Protein AF-A0A7C2V7K3-F1 (afdb_monomer_lite)

Structure (mmCIF, N/CA/C/O backbone):
data_AF-A0A7C2V7K3-F1
#
_entry.id   AF-A0A7C2V7K3-F1
#
loop_
_atom_site.group_PDB
_atom_site.id
_atom_site.type_symbol
_atom_site.label_atom_id
_atom_site.label_alt_id
_atom_site.label_comp_id
_atom_site.label_asym_id
_atom_site.label_entity_id
_atom_site.label_seq_id
_atom_site.pdbx_PDB_ins_code
_atom_site.Cartn_x
_atom_site.Cartn_y
_atom_site.Cartn_z
_atom_site.occupancy
_atom_site.B_iso_or_equiv
_atom_site.auth_seq_id
_atom_site.auth_comp_id
_atom_site.auth_asym_id
_atom_site.auth_atom_id
_atom_site.pdbx_PDB_model_num
ATOM 1 N N . MET A 1 1 ? -40.859 -13.091 49.210 1.00 45.28 1 MET A N 1
ATOM 2 C CA . MET A 1 1 ? -40.242 -12.679 47.935 1.00 45.28 1 MET A CA 1
ATOM 3 C C . MET A 1 1 ? -39.398 -11.463 48.254 1.00 45.28 1 MET A C 1
ATOM 5 O O . MET A 1 1 ? -39.959 -10.401 48.460 1.00 45.28 1 MET A O 1
ATOM 9 N N . THR A 1 2 ? -38.098 -11.638 48.481 1.00 55.91 2 THR A N 1
ATOM 10 C CA . THR A 1 2 ? -37.204 -10.505 48.750 1.00 55.91 2 THR A CA 1
ATOM 11 C C . THR A 1 2 ? -36.877 -9.868 47.412 1.00 55.91 2 THR A C 1
ATOM 13 O O . THR A 1 2 ? -36.146 -10.454 46.613 1.00 55.91 2 THR A O 1
ATOM 16 N N . GLU A 1 3 ? -37.485 -8.720 47.139 1.00 59.28 3 GLU A N 1
ATOM 17 C CA . GLU A 1 3 ? -37.062 -7.852 46.048 1.00 59.28 3 GLU A CA 1
ATOM 18 C C . GLU A 1 3 ? -35.609 -7.464 46.337 1.00 59.28 3 GLU A C 1
ATOM 20 O O . GLU A 1 3 ? -35.321 -6.794 47.325 1.00 59.28 3 GLU A O 1
ATOM 25 N N . GLY A 1 4 ? -34.677 -8.023 45.565 1.00 71.38 4 GLY A N 1
ATOM 26 C CA . GLY A 1 4 ? -33.259 -7.732 45.727 1.00 71.38 4 GLY A CA 1
ATOM 27 C C . GLY A 1 4 ? -33.016 -6.256 45.449 1.00 71.38 4 GLY A C 1
ATOM 28 O O . GLY A 1 4 ? -33.511 -5.738 44.445 1.00 71.38 4 GLY A O 1
ATOM 29 N N . GLU A 1 5 ? -32.272 -5.587 46.332 1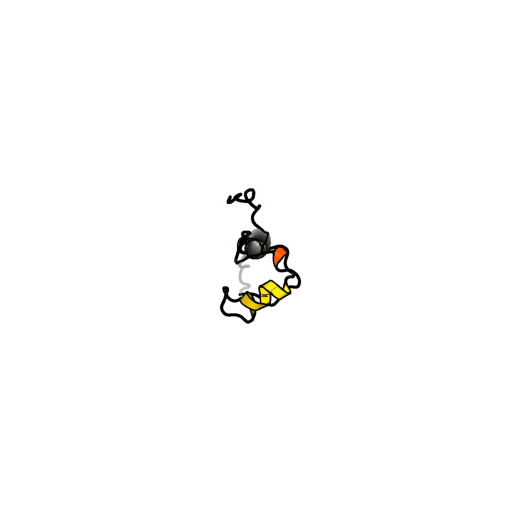.00 76.56 5 GLU A N 1
ATOM 30 C CA . GLU A 1 5 ? -31.838 -4.213 46.088 1.00 76.56 5 GLU A CA 1
ATOM 31 C C . GLU A 1 5 ? -31.184 -4.101 44.701 1.00 76.56 5 GLU A C 1
ATOM 33 O O . GLU A 1 5 ? -30.458 -5.011 44.276 1.00 76.56 5 GLU A O 1
ATOM 38 N N . PRO A 1 6 ? -31.452 -3.011 43.962 1.00 76.44 6 PRO A N 1
ATOM 39 C CA . PRO A 1 6 ? -30.883 -2.830 42.640 1.00 76.44 6 PRO A CA 1
ATOM 40 C C . PRO A 1 6 ? -29.356 -2.803 42.735 1.00 76.44 6 PRO A C 1
ATOM 42 O O . PRO A 1 6 ? -28.780 -2.021 43.483 1.00 76.44 6 PRO A O 1
ATOM 45 N N . LEU A 1 7 ? -28.705 -3.641 41.923 1.00 80.25 7 LEU A N 1
ATOM 46 C CA . LEU A 1 7 ? -27.247 -3.826 41.904 1.00 80.25 7 LEU A CA 1
ATOM 47 C C . LEU A 1 7 ? -26.455 -2.530 41.612 1.00 80.25 7 LEU A C 1
ATOM 49 O O . LEU A 1 7 ? -25.250 -2.500 41.835 1.00 80.25 7 LEU A O 1
ATOM 53 N N . PHE A 1 8 ? -27.110 -1.491 41.077 1.00 82.50 8 PHE A N 1
ATOM 54 C CA . PHE A 1 8 ? -26.513 -0.195 40.749 1.00 82.50 8 PHE A CA 1
ATOM 55 C C . PHE A 1 8 ? -27.486 0.953 41.006 1.00 82.50 8 PHE A C 1
ATOM 57 O O . PHE A 1 8 ? -28.681 0.847 40.701 1.00 82.50 8 PHE A O 1
ATOM 64 N N . THR A 1 9 ? -26.965 2.094 41.451 1.00 90.12 9 THR A N 1
ATOM 65 C CA . THR A 1 9 ? -27.744 3.331 41.547 1.00 90.12 9 THR A CA 1
ATOM 66 C C . THR A 1 9 ? -27.963 3.959 40.156 1.00 90.12 9 THR A C 1
ATOM 68 O O . THR A 1 9 ? -27.215 3.700 39.200 1.00 90.12 9 THR A O 1
ATOM 71 N N . PRO A 1 10 ? -28.974 4.834 39.984 1.00 90.19 10 PRO A N 1
ATOM 72 C CA . PRO A 1 10 ? -29.194 5.536 38.720 1.00 90.19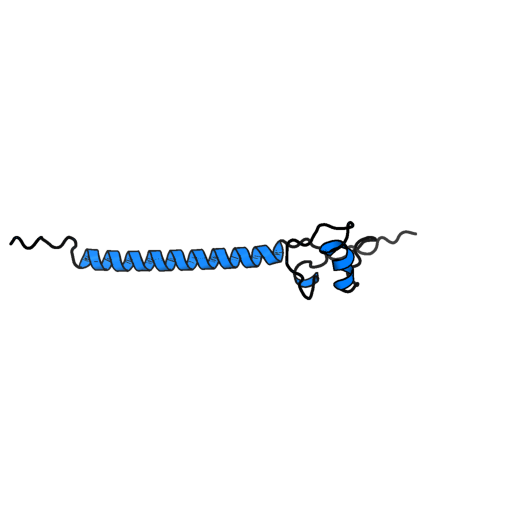 10 PRO A CA 1
ATOM 73 C C . PRO A 1 10 ? -27.979 6.351 38.249 1.00 90.19 10 PRO A C 1
ATOM 75 O O . PRO A 1 10 ? -27.751 6.469 37.040 1.00 90.19 10 PRO A O 1
ATOM 78 N N . GLU A 1 11 ? -27.178 6.897 39.171 1.00 91.94 11 GLU A N 1
ATOM 79 C CA . GLU A 1 11 ? -25.980 7.663 38.815 1.00 91.94 11 GLU A CA 1
ATOM 80 C C . GLU A 1 11 ? -24.841 6.768 38.310 1.00 91.94 11 GLU A C 1
ATOM 82 O O . GLU A 1 11 ? -24.169 7.117 37.332 1.00 91.94 11 GLU A O 1
ATOM 87 N N . GLU A 1 12 ? -24.675 5.583 38.900 1.00 91.94 12 GLU A N 1
ATOM 88 C CA . GLU A 1 12 ? -23.717 4.570 38.462 1.00 91.94 12 GLU A CA 1
ATOM 89 C C . GLU A 1 12 ? -24.077 4.078 37.065 1.00 91.94 12 GLU A C 1
ATOM 91 O O . GLU A 1 12 ? -23.220 4.003 36.182 1.00 91.94 12 GLU A O 1
ATOM 96 N N . TRP A 1 13 ? -25.368 3.872 36.805 1.00 91.06 13 TRP A N 1
ATOM 97 C CA . TRP A 1 13 ? -25.859 3.494 35.486 1.00 91.06 13 TRP A CA 1
ATOM 98 C C . TRP A 1 13 ? -25.555 4.549 34.414 1.00 91.06 13 TRP A C 1
ATOM 100 O O . TRP A 1 13 ? -25.121 4.223 33.302 1.00 91.06 13 TRP A O 1
ATOM 110 N N . GLN A 1 14 ? -25.736 5.833 34.733 1.00 92.56 14 GLN A N 1
ATOM 111 C CA . GLN A 1 14 ? -25.399 6.929 33.819 1.00 92.56 14 GLN A CA 1
ATOM 112 C C . GLN A 1 14 ? -23.887 7.033 33.577 1.00 92.56 14 GLN A C 1
ATOM 114 O O . GLN A 1 14 ? -23.462 7.252 32.435 1.00 92.56 14 GLN A O 1
ATOM 119 N N . ARG A 1 15 ? -23.065 6.829 34.617 1.00 92.81 15 ARG A N 1
ATOM 120 C CA . ARG A 1 15 ? -21.599 6.772 34.496 1.00 92.81 15 ARG A CA 1
ATOM 121 C C . ARG A 1 15 ? -21.159 5.610 33.610 1.00 92.81 15 ARG A C 1
ATOM 123 O O . ARG A 1 15 ? -20.401 5.840 32.670 1.00 92.81 15 ARG A O 1
ATOM 130 N N . LEU A 1 16 ? -21.693 4.408 33.817 1.00 94.00 16 LEU A N 1
ATOM 131 C CA . LEU A 1 16 ? -21.393 3.225 33.004 1.00 94.00 16 LEU A CA 1
ATOM 132 C C . LEU A 1 16 ? -21.781 3.426 31.537 1.00 94.00 16 LEU A C 1
ATOM 134 O O . LEU A 1 16 ? -20.988 3.139 30.642 1.00 94.00 16 LEU A O 1
ATOM 138 N N . LYS A 1 17 ? -22.958 4.001 31.257 1.00 94.12 17 LYS A N 1
ATOM 139 C CA . LYS A 1 17 ? -23.368 4.346 29.883 1.00 94.12 17 LYS A CA 1
ATOM 140 C C . LYS A 1 17 ? -22.443 5.367 29.227 1.00 94.12 17 LYS A C 1
ATOM 142 O O . LYS A 1 17 ? -22.237 5.313 28.013 1.00 94.12 17 LYS A O 1
ATOM 147 N N . ARG A 1 18 ? -21.925 6.333 29.991 1.00 94.81 18 ARG A N 1
ATOM 148 C CA . ARG A 1 18 ? -20.970 7.329 29.487 1.00 94.81 18 ARG A CA 1
ATOM 149 C C . ARG A 1 18 ? -19.613 6.689 29.209 1.00 94.81 18 ARG A C 1
ATOM 151 O O . ARG A 1 18 ? -19.097 6.855 28.110 1.00 94.81 18 ARG A O 1
ATOM 158 N N . LEU A 1 19 ? -19.091 5.905 30.151 1.00 95.62 19 LEU A N 1
ATOM 159 C CA . LEU A 1 19 ? -17.835 5.170 30.001 1.00 95.62 19 LEU A CA 1
ATOM 160 C C . LEU A 1 19 ? -17.893 4.202 28.822 1.00 95.62 19 LEU A C 1
ATOM 162 O O . LEU A 1 19 ? -17.025 4.246 27.960 1.00 95.62 19 LEU A O 1
ATOM 166 N N . ARG A 1 20 ? -18.963 3.410 28.709 1.00 95.38 20 ARG A N 1
ATOM 167 C CA . ARG A 1 20 ? -19.183 2.511 27.571 1.00 95.38 20 ARG A CA 1
ATOM 168 C C . ARG A 1 20 ? -19.143 3.265 26.243 1.00 95.38 20 ARG A C 1
ATOM 170 O O . ARG A 1 20 ? -18.500 2.802 25.309 1.00 95.38 20 ARG A O 1
ATOM 177 N N . ARG A 1 21 ? -19.799 4.428 26.151 1.00 95.88 21 ARG A N 1
ATOM 178 C CA . ARG A 1 21 ? -19.762 5.262 24.937 1.00 95.88 21 ARG A CA 1
ATOM 179 C C . ARG A 1 21 ? -18.356 5.766 24.626 1.00 95.88 21 ARG A C 1
ATOM 181 O O . ARG A 1 21 ? -1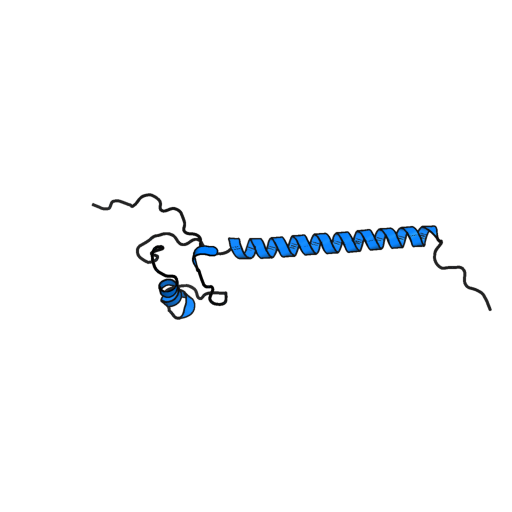7.934 5.651 23.482 1.00 95.88 21 ARG A O 1
ATOM 188 N N . ILE A 1 22 ? -17.635 6.269 25.628 1.00 96.88 22 ILE A N 1
ATOM 189 C CA . ILE A 1 22 ? -16.252 6.741 25.468 1.00 96.88 22 ILE A CA 1
ATOM 190 C C . ILE A 1 22 ? -15.351 5.602 24.985 1.00 96.88 22 ILE A C 1
ATOM 192 O O . ILE A 1 22 ? -14.615 5.782 24.023 1.00 96.88 22 ILE A O 1
ATOM 196 N N . VAL A 1 23 ? -15.450 4.421 25.597 1.00 97.12 23 VAL A N 1
ATOM 197 C CA . VAL A 1 23 ? -14.654 3.246 25.219 1.00 97.12 23 VAL A CA 1
ATOM 198 C C . VAL A 1 23 ? -14.963 2.809 23.788 1.00 97.12 23 VAL A C 1
ATOM 200 O O . VAL A 1 23 ? -14.037 2.594 23.013 1.00 97.12 23 VAL A O 1
ATOM 203 N N . ILE A 1 24 ? -16.242 2.729 23.405 1.00 97.00 24 ILE A N 1
ATOM 204 C CA . ILE A 1 24 ? -16.638 2.347 22.040 1.00 97.00 24 ILE A CA 1
ATOM 205 C C . ILE A 1 24 ? -16.130 3.368 21.017 1.00 97.00 24 ILE A C 1
ATOM 207 O O . ILE A 1 24 ? -15.560 2.979 20.001 1.00 97.00 24 ILE A O 1
ATOM 211 N N . MET A 1 25 ? -16.302 4.666 21.279 1.00 97.06 25 MET A N 1
ATOM 212 C CA . MET A 1 25 ? -15.822 5.708 20.369 1.00 97.06 25 MET A CA 1
ATOM 213 C C . MET A 1 25 ? -14.296 5.735 20.287 1.00 97.06 25 MET A C 1
ATOM 215 O O . MET A 1 25 ? -13.749 5.861 19.193 1.00 97.06 25 MET A O 1
ATOM 219 N N . GLY A 1 26 ? -13.608 5.554 21.415 1.00 97.19 26 GLY A N 1
ATOM 220 C CA . GLY A 1 26 ? -12.154 5.451 21.469 1.00 97.19 26 GLY A CA 1
ATOM 221 C C . GLY A 1 26 ? -11.634 4.264 20.662 1.00 97.19 26 GLY A C 1
ATOM 222 O O . GLY A 1 26 ? -10.782 4.443 19.796 1.00 97.19 26 GLY A O 1
ATOM 223 N N . ALA A 1 27 ? -12.198 3.072 20.873 1.00 97.75 27 ALA A N 1
ATOM 224 C CA . ALA A 1 27 ? -11.839 1.869 20.127 1.00 97.75 27 ALA A CA 1
ATOM 225 C C . ALA A 1 27 ? -12.119 2.015 18.623 1.00 97.75 27 ALA A C 1
ATOM 227 O O . ALA A 1 27 ? -11.267 1.670 17.806 1.00 97.75 27 ALA A O 1
ATOM 228 N N . GLY A 1 28 ? -13.273 2.578 18.250 1.00 98.00 28 GLY A N 1
ATOM 229 C CA . GLY A 1 28 ? -13.619 2.840 16.851 1.00 98.00 28 GLY A CA 1
ATOM 230 C C . GLY A 1 28 ? -12.656 3.823 16.184 1.00 98.00 28 GLY A C 1
ATOM 231 O O . GLY A 1 28 ? -12.184 3.575 15.077 1.00 98.00 28 GLY A O 1
ATOM 232 N N . THR A 1 29 ? -12.304 4.903 16.883 1.00 98.00 29 THR A N 1
ATOM 233 C CA . THR A 1 29 ? -11.359 5.912 16.381 1.00 98.00 29 THR A CA 1
ATOM 234 C C . THR A 1 29 ? -9.965 5.317 16.207 1.00 98.00 29 THR A C 1
ATOM 236 O O . THR A 1 29 ? -9.355 5.481 15.154 1.00 98.00 29 THR A O 1
ATOM 239 N N . LEU A 1 30 ? -9.473 4.575 17.203 1.00 98.25 30 LEU A N 1
ATOM 240 C CA . LEU A 1 30 ? -8.177 3.906 17.124 1.00 98.25 30 LEU A CA 1
ATOM 241 C C . LEU A 1 30 ? -8.141 2.888 15.979 1.00 98.25 30 LEU A C 1
ATOM 243 O O . LEU A 1 30 ? -7.190 2.875 15.203 1.00 98.25 30 LEU A O 1
ATOM 247 N N . SER A 1 31 ? -9.189 2.074 15.839 1.00 98.19 31 SER A N 1
ATOM 248 C CA . SER A 1 31 ? -9.302 1.104 14.749 1.00 98.19 31 SER A CA 1
ATOM 249 C C . SER A 1 31 ? -9.259 1.788 13.381 1.00 98.19 31 SER A C 1
ATOM 251 O O . SER A 1 31 ? -8.500 1.357 12.515 1.00 98.19 31 SER A O 1
ATOM 253 N N . LEU A 1 32 ? -9.991 2.893 13.204 1.00 98.12 32 LEU A N 1
ATOM 254 C CA . LEU A 1 32 ? -9.963 3.672 11.967 1.00 98.12 32 LEU A CA 1
ATOM 255 C C . LEU A 1 32 ? -8.557 4.209 11.659 1.00 98.12 32 LEU A C 1
ATOM 257 O O . LEU A 1 32 ? -8.093 4.084 10.527 1.00 98.12 32 LEU A O 1
ATOM 261 N N . LEU A 1 33 ? -7.867 4.770 12.656 1.00 98.38 33 LEU A N 1
ATOM 262 C CA . LEU A 1 33 ? -6.506 5.285 12.489 1.00 98.38 33 LEU A CA 1
ATOM 263 C C . LEU A 1 33 ? -5.521 4.184 12.087 1.00 98.38 33 LEU A C 1
ATOM 265 O O . LEU A 1 33 ? -4.725 4.386 11.172 1.00 98.38 33 LEU A O 1
ATOM 269 N N . VAL A 1 34 ? -5.601 3.010 12.719 1.00 98.31 34 VAL A N 1
ATOM 270 C CA . VAL A 1 34 ? -4.761 1.856 12.370 1.00 98.31 34 VAL A CA 1
ATOM 271 C C . VAL A 1 34 ? -5.039 1.400 10.938 1.00 98.31 34 VAL A C 1
ATOM 273 O O . VAL A 1 34 ? -4.099 1.218 10.168 1.00 98.31 34 VAL A O 1
ATOM 276 N N . CYS A 1 35 ? -6.308 1.278 10.540 1.00 98.19 35 CYS A N 1
ATOM 277 C CA . CYS A 1 35 ? -6.672 0.912 9.171 1.00 98.19 35 CYS A CA 1
ATOM 278 C C . CYS A 1 35 ? -6.109 1.903 8.143 1.00 98.19 35 CYS A C 1
ATOM 280 O O . CYS A 1 35 ? -5.498 1.488 7.160 1.00 98.19 35 CYS A O 1
ATOM 282 N N . LEU A 1 36 ? -6.261 3.209 8.382 1.00 98.06 36 LEU A N 1
ATOM 283 C CA . LEU A 1 36 ? -5.712 4.243 7.502 1.00 98.06 36 LEU A CA 1
ATOM 284 C C . LEU A 1 36 ? -4.183 4.173 7.427 1.00 98.06 36 LEU A C 1
ATOM 286 O O . LEU A 1 36 ? -3.624 4.249 6.333 1.00 98.06 36 LEU A O 1
ATOM 290 N N . ALA A 1 37 ? -3.508 3.976 8.560 1.00 97.25 37 ALA A N 1
ATOM 291 C CA . ALA A 1 37 ? -2.056 3.842 8.606 1.00 97.25 37 ALA A CA 1
ATOM 292 C C . ALA A 1 37 ? -1.565 2.624 7.810 1.00 97.25 37 ALA A C 1
ATOM 294 O O . ALA A 1 37 ? -0.596 2.740 7.063 1.00 97.25 37 ALA A O 1
ATOM 295 N N . LEU A 1 38 ? -2.249 1.480 7.911 1.00 96.25 38 LEU A N 1
ATOM 296 C CA . LEU A 1 38 ? -1.913 0.280 7.139 1.00 96.25 38 LEU A CA 1
ATOM 297 C C . LEU A 1 38 ? -2.113 0.490 5.635 1.00 96.25 38 LEU A C 1
ATOM 299 O O . LEU A 1 38 ? -1.251 0.101 4.849 1.00 96.25 38 LEU A O 1
ATOM 303 N N . ILE A 1 39 ? -3.207 1.144 5.232 1.00 93.06 39 ILE A N 1
ATOM 304 C CA . ILE A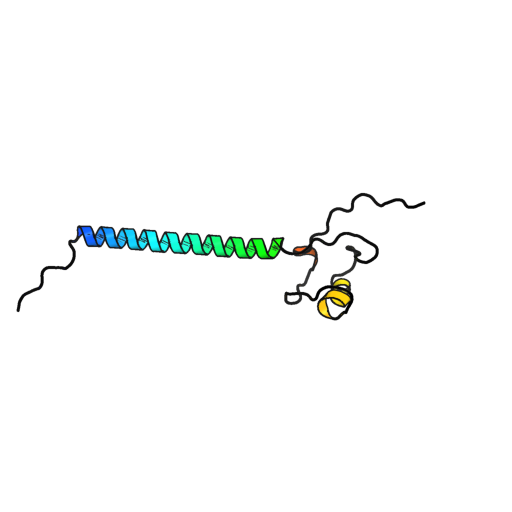 1 39 ? -3.471 1.473 3.823 1.00 93.06 39 ILE A CA 1
ATOM 305 C C . ILE A 1 39 ? -2.360 2.375 3.276 1.00 93.06 39 ILE A C 1
ATOM 307 O O . ILE A 1 39 ? -1.772 2.078 2.238 1.00 93.06 39 ILE A O 1
ATOM 311 N N . VAL A 1 40 ? -2.031 3.457 3.983 1.00 93.12 40 VAL A N 1
ATOM 312 C CA . VAL A 1 40 ? -0.959 4.377 3.579 1.00 93.12 40 VAL A CA 1
ATOM 313 C C . VAL A 1 40 ? 0.395 3.664 3.549 1.00 93.12 40 VAL A C 1
ATOM 315 O O . VAL A 1 40 ? 1.148 3.815 2.587 1.00 93.12 40 VAL A O 1
ATOM 318 N N . GLY A 1 41 ? 0.685 2.845 4.562 1.00 91.81 41 GLY A N 1
ATOM 319 C CA . GLY A 1 41 ? 1.909 2.054 4.649 1.00 91.81 41 GLY A CA 1
ATOM 320 C C . GLY A 1 41 ? 2.077 1.112 3.460 1.00 91.81 41 GLY A C 1
ATOM 321 O O . GLY A 1 41 ? 3.154 1.068 2.870 1.00 91.81 41 GLY A O 1
ATOM 322 N N . PHE A 1 42 ? 1.006 0.436 3.042 1.00 88.94 42 PHE A N 1
ATOM 323 C CA . PHE A 1 42 ? 1.013 -0.430 1.864 1.00 88.94 42 PHE A CA 1
ATOM 324 C C . PHE A 1 42 ? 1.428 0.322 0.587 1.00 88.94 42 PHE A C 1
ATOM 326 O O . PHE A 1 42 ? 2.283 -0.157 -0.155 1.00 88.94 42 PHE A O 1
ATOM 333 N N . PHE A 1 43 ? 0.889 1.524 0.351 1.00 85.69 43 PHE A N 1
ATOM 334 C CA . PHE A 1 43 ? 1.226 2.317 -0.840 1.00 85.69 43 PHE A CA 1
ATOM 335 C C . PHE A 1 43 ? 2.651 2.889 -0.824 1.00 85.69 43 PHE A C 1
ATOM 337 O O . PHE A 1 43 ? 3.230 3.108 -1.887 1.00 85.69 43 PHE A O 1
ATOM 344 N N . ILE A 1 44 ? 3.227 3.132 0.357 1.00 89.38 44 ILE A N 1
ATOM 345 C CA . ILE A 1 44 ? 4.585 3.685 0.507 1.00 89.38 44 ILE A CA 1
ATOM 346 C C . ILE A 1 44 ? 5.655 2.581 0.533 1.00 89.38 44 ILE A C 1
ATOM 348 O O . ILE A 1 44 ? 6.809 2.844 0.200 1.00 89.38 44 ILE A O 1
ATOM 352 N N . ALA A 1 45 ? 5.285 1.348 0.885 1.00 89.38 45 ALA A N 1
ATOM 353 C CA . ALA A 1 45 ? 6.209 0.218 0.985 1.00 89.38 45 ALA A CA 1
ATOM 354 C C . ALA A 1 45 ? 6.789 -0.238 -0.365 1.00 89.38 45 ALA A C 1
ATOM 356 O O . ALA A 1 45 ? 7.784 -0.963 -0.390 1.00 89.38 45 ALA A O 1
ATOM 357 N N . ALA A 1 46 ? 6.183 0.163 -1.486 1.00 88.75 46 ALA A N 1
ATOM 358 C CA . ALA A 1 46 ? 6.644 -0.242 -2.804 1.00 88.75 46 ALA A CA 1
ATOM 359 C C . ALA A 1 46 ? 8.053 0.317 -3.106 1.00 88.75 46 ALA A C 1
ATOM 361 O O . ALA A 1 46 ? 8.279 1.529 -3.012 1.00 88.75 46 ALA A O 1
ATOM 362 N N . PRO A 1 47 ? 9.017 -0.538 -3.501 1.00 87.94 47 PRO A N 1
ATOM 363 C CA . PRO A 1 47 ? 10.364 -0.098 -3.832 1.00 87.94 47 PRO A CA 1
ATOM 364 C C . PRO A 1 47 ? 10.360 0.833 -5.045 1.00 87.94 47 PRO A C 1
ATOM 366 O O . PRO A 1 47 ? 9.678 0.590 -6.040 1.00 87.94 47 PRO A O 1
ATOM 369 N N . LYS A 1 48 ? 11.164 1.892 -4.964 1.00 90.12 48 LYS A N 1
ATOM 370 C CA . LYS A 1 48 ? 11.296 2.903 -6.014 1.00 90.12 48 LYS A CA 1
ATOM 371 C C . LYS A 1 48 ? 12.375 2.481 -7.016 1.00 90.12 48 LYS A C 1
ATOM 373 O O . LYS A 1 48 ? 13.553 2.499 -6.634 1.00 90.12 48 LYS A O 1
ATOM 378 N N . PRO A 1 49 ? 12.023 2.098 -8.258 1.00 87.56 49 PRO A N 1
ATOM 379 C CA . PRO A 1 49 ? 13.011 1.691 -9.250 1.00 87.56 49 PRO A CA 1
ATOM 380 C C . PRO A 1 49 ? 13.923 2.871 -9.612 1.00 87.56 49 PRO A C 1
ATOM 382 O O . PRO A 1 49 ? 13.479 4.021 -9.654 1.00 87.56 49 PRO A O 1
ATOM 385 N N . LYS A 1 50 ? 15.204 2.583 -9.862 1.00 87.69 50 LYS A N 1
ATOM 386 C CA . LYS A 1 50 ? 16.196 3.546 -10.366 1.00 87.69 50 LYS A CA 1
ATOM 387 C C . LYS A 1 50 ? 16.461 3.248 -11.840 1.00 87.69 50 LYS A C 1
ATOM 389 O O . LYS A 1 50 ? 16.650 2.085 -12.182 1.00 87.69 50 LYS A O 1
ATOM 394 N N . GLU A 1 51 ? 16.500 4.285 -12.674 1.00 87.31 51 GLU A N 1
ATOM 395 C CA . GLU A 1 51 ? 16.846 4.160 -14.095 1.00 87.31 51 GLU A CA 1
ATOM 396 C C . GLU A 1 51 ? 18.267 3.591 -14.236 1.00 87.31 51 GLU A C 1
ATOM 398 O O . GLU A 1 51 ? 19.218 4.135 -13.668 1.00 87.31 51 GLU A O 1
ATOM 403 N N . ASN A 1 52 ? 18.416 2.478 -14.954 1.00 86.75 52 ASN A N 1
ATOM 404 C CA . ASN A 1 52 ? 19.703 1.858 -15.266 1.00 86.75 52 ASN A CA 1
ATOM 405 C C . ASN A 1 52 ? 19.580 0.901 -16.467 1.00 86.75 52 ASN A C 1
ATOM 407 O O . ASN A 1 52 ? 18.528 0.779 -17.089 1.00 86.75 52 ASN A O 1
ATOM 411 N N . ALA A 1 53 ? 20.663 0.189 -16.796 1.00 85.94 53 ALA A N 1
ATOM 412 C CA . ALA A 1 53 ? 20.682 -0.750 -17.919 1.00 85.94 53 ALA A CA 1
ATOM 413 C C . ALA A 1 53 ? 19.623 -1.870 -17.820 1.00 85.94 53 ALA A C 1
ATOM 415 O O . ALA A 1 53 ? 19.201 -2.393 -18.848 1.00 85.94 53 ALA A O 1
ATOM 416 N N . GLN A 1 54 ? 19.196 -2.227 -16.603 1.00 84.25 54 GLN A N 1
ATOM 417 C CA . GLN A 1 54 ? 18.240 -3.304 -16.323 1.00 84.25 54 GLN A CA 1
ATOM 418 C C . GLN A 1 54 ? 16.812 -2.788 -16.077 1.00 84.25 54 GLN A C 1
ATOM 420 O O . GLN A 1 54 ? 15.854 -3.520 -16.305 1.00 84.25 54 GLN A O 1
ATOM 425 N N . HIS A 1 55 ? 16.657 -1.536 -15.641 1.00 87.50 55 HIS A N 1
ATOM 426 C CA . HIS A 1 55 ? 15.378 -0.894 -15.354 1.00 87.50 55 HIS A CA 1
ATOM 427 C C . HIS A 1 55 ? 15.260 0.390 -16.166 1.00 87.50 55 HIS A C 1
ATOM 429 O O . HIS A 1 55 ? 15.833 1.417 -15.807 1.00 87.50 55 HIS A O 1
ATOM 435 N N . ARG A 1 56 ? 14.487 0.318 -17.251 1.00 87.31 56 ARG A N 1
ATOM 436 C CA . ARG A 1 56 ? 14.085 1.488 -18.032 1.00 87.31 56 ARG A CA 1
ATOM 437 C C . ARG A 1 56 ? 12.679 1.882 -17.634 1.00 87.31 56 ARG A C 1
ATOM 439 O O . ARG A 1 56 ? 11.758 1.099 -17.818 1.00 87.31 56 ARG A O 1
ATOM 446 N N . ILE A 1 57 ? 12.504 3.073 -17.089 1.00 84.31 57 ILE A N 1
ATOM 447 C CA . ILE A 1 57 ? 11.240 3.525 -16.494 1.00 84.31 57 ILE A CA 1
ATOM 448 C C . ILE A 1 57 ? 10.258 4.029 -17.560 1.00 84.31 57 ILE A C 1
ATOM 450 O O . ILE A 1 57 ? 9.052 4.062 -17.335 1.00 84.31 57 ILE A O 1
ATOM 454 N N . SER A 1 58 ? 10.759 4.374 -18.746 1.00 85.00 58 SER A N 1
ATOM 455 C CA . SER A 1 58 ? 9.964 4.836 -19.890 1.00 85.00 58 SER A CA 1
ATOM 456 C C . SER A 1 58 ? 9.224 3.722 -20.647 1.00 85.00 58 SER A C 1
ATOM 458 O O . SER A 1 58 ? 8.506 4.010 -21.604 1.00 85.00 58 SER A O 1
ATOM 460 N N . VAL A 1 59 ? 9.396 2.456 -20.255 1.00 87.25 59 VAL A N 1
ATOM 461 C CA . VAL A 1 59 ? 8.756 1.300 -20.906 1.00 87.25 59 VAL A CA 1
ATOM 462 C C . VAL A 1 59 ? 7.312 1.108 -20.420 1.00 87.25 59 VAL A C 1
ATOM 464 O O . VAL A 1 59 ? 6.977 1.517 -19.309 1.00 87.25 59 VAL A O 1
ATOM 467 N N . PRO A 1 60 ? 6.438 0.460 -21.213 1.00 88.81 60 PRO A N 1
ATOM 468 C CA . PRO A 1 60 ? 5.091 0.129 -20.757 1.00 88.81 60 PRO A CA 1
ATOM 469 C C . PRO A 1 60 ? 5.110 -0.877 -19.597 1.00 88.81 60 PRO A C 1
ATOM 471 O O . PRO A 1 60 ? 5.973 -1.753 -19.540 1.00 88.81 60 PRO A O 1
ATOM 474 N N . ASP A 1 61 ? 4.086 -0.835 -18.737 1.00 88.12 61 ASP A N 1
ATOM 475 C CA . ASP A 1 61 ? 3.937 -1.738 -17.581 1.00 88.12 61 ASP A CA 1
ATOM 476 C C . ASP A 1 61 ? 3.999 -3.231 -17.966 1.00 88.12 61 ASP A C 1
ATOM 478 O O . ASP A 1 61 ? 4.444 -4.074 -17.187 1.00 88.12 61 ASP A O 1
ATOM 482 N N . THR A 1 62 ? 3.606 -3.582 -19.197 1.00 87.81 62 THR A N 1
ATOM 483 C CA . THR A 1 62 ? 3.717 -4.953 -19.720 1.00 87.81 62 THR A CA 1
ATOM 484 C C . THR A 1 62 ? 5.159 -5.459 -19.755 1.00 87.81 62 THR A C 1
ATOM 486 O O . THR A 1 62 ? 5.388 -6.643 -19.526 1.00 87.81 62 THR A O 1
ATOM 489 N N . ALA A 1 63 ? 6.136 -4.582 -20.003 1.00 88.44 63 ALA A N 1
ATOM 490 C CA . ALA A 1 63 ? 7.547 -4.950 -19.997 1.00 88.44 63 ALA A CA 1
ATOM 491 C C . ALA A 1 63 ? 8.044 -5.266 -18.577 1.00 88.44 63 ALA A C 1
ATOM 493 O O . ALA A 1 63 ? 8.831 -6.195 -18.409 1.00 88.44 63 ALA A O 1
ATOM 494 N N . CYS A 1 64 ? 7.530 -4.578 -17.552 1.00 88.88 64 CYS A N 1
ATOM 495 C CA . CYS A 1 64 ? 7.821 -4.890 -16.149 1.00 88.88 64 CYS A CA 1
ATOM 496 C C . CYS A 1 64 ? 7.340 -6.305 -15.785 1.00 88.88 64 CYS A C 1
ATOM 498 O O . CYS A 1 64 ? 8.064 -7.081 -15.156 1.00 88.88 64 CYS A O 1
ATOM 500 N N . ARG A 1 65 ? 6.128 -6.668 -16.225 1.00 88.25 65 ARG A N 1
ATOM 501 C CA . ARG A 1 65 ? 5.504 -7.968 -15.919 1.00 88.25 65 ARG A CA 1
ATOM 502 C C . ARG A 1 65 ? 6.232 -9.159 -16.539 1.00 88.25 65 ARG A C 1
ATOM 504 O O . ARG A 1 65 ? 6.228 -10.235 -15.946 1.00 88.25 65 ARG A O 1
ATOM 511 N N . ASN A 1 66 ? 6.923 -8.970 -17.664 1.00 88.38 66 ASN A N 1
ATOM 512 C CA . ASN A 1 66 ? 7.737 -10.032 -18.267 1.00 88.38 66 ASN A CA 1
ATOM 513 C C . ASN A 1 66 ? 8.779 -10.596 -17.290 1.00 88.38 66 ASN A C 1
ATOM 515 O O . ASN A 1 66 ? 9.065 -11.787 -17.337 1.00 88.38 66 ASN A O 1
ATOM 519 N N . CYS A 1 67 ? 9.312 -9.763 -16.391 1.00 88.44 67 CYS A N 1
ATOM 520 C CA . CYS A 1 67 ? 10.261 -10.192 -15.366 1.00 88.44 67 CYS A CA 1
ATOM 521 C C . CYS A 1 67 ? 9.594 -10.435 -14.008 1.00 88.44 67 CYS A C 1
ATOM 523 O O . CYS A 1 67 ? 9.915 -11.420 -13.355 1.00 88.44 67 CYS A O 1
ATOM 525 N N . HIS A 1 68 ? 8.680 -9.555 -13.587 1.00 88.94 68 HIS A N 1
ATOM 526 C CA . HIS A 1 68 ? 8.140 -9.550 -12.221 1.00 88.94 68 HIS A CA 1
ATOM 527 C C . HIS A 1 68 ? 6.881 -10.409 -12.015 1.00 88.94 68 HIS A C 1
ATOM 529 O O . HIS A 1 68 ? 6.553 -10.742 -10.878 1.00 88.94 68 HIS A O 1
ATOM 535 N N . GLU A 1 69 ? 6.171 -10.774 -13.083 1.00 85.88 69 GLU A N 1
ATOM 536 C CA . GLU A 1 69 ? 4.986 -11.643 -13.010 1.00 85.88 69 GLU A CA 1
ATOM 537 C C . GLU A 1 69 ? 5.304 -13.065 -13.494 1.00 85.88 69 GLU A C 1
ATOM 539 O O . GLU A 1 69 ? 4.909 -14.036 -12.853 1.00 85.88 69 GLU A O 1
ATOM 544 N N . PHE A 1 70 ? 6.054 -13.188 -14.596 1.00 76.44 70 PHE A N 1
ATOM 545 C CA . PHE A 1 70 ? 6.264 -14.468 -15.288 1.00 76.44 70 PHE A CA 1
ATOM 546 C C . PHE A 1 70 ? 7.737 -14.880 -15.462 1.00 76.44 70 PHE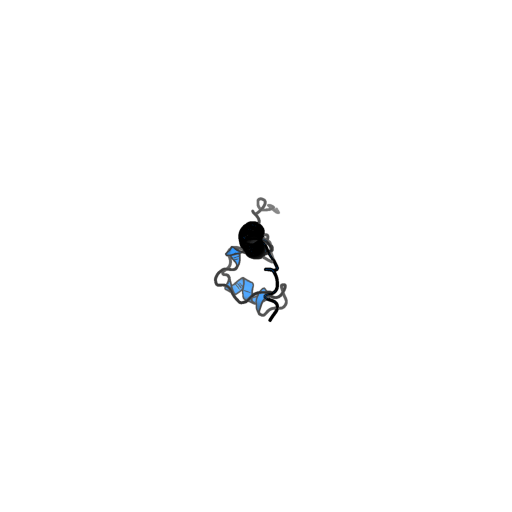 A C 1
ATOM 548 O O . PHE A 1 70 ? 7.999 -15.969 -15.971 1.00 76.44 70 PHE A O 1
ATOM 555 N N . GLY A 1 71 ? 8.698 -14.024 -15.101 1.00 74.44 71 GLY A N 1
ATOM 556 C CA . GLY A 1 71 ? 10.110 -14.197 -15.459 1.00 74.44 71 GLY A CA 1
ATOM 557 C C . GLY A 1 71 ? 11.034 -14.572 -14.299 1.00 74.44 71 GLY A C 1
ATOM 558 O O . GLY A 1 71 ? 10.622 -14.707 -13.153 1.00 74.44 71 GLY A O 1
ATOM 559 N N . THR A 1 72 ? 12.325 -14.723 -14.613 1.00 74.94 72 THR A N 1
ATOM 560 C CA . THR A 1 72 ? 13.400 -15.074 -13.659 1.00 74.94 72 THR A CA 1
ATOM 561 C C . THR A 1 72 ? 14.341 -13.904 -13.336 1.00 74.94 72 THR A C 1
ATOM 563 O O . THR A 1 72 ? 15.330 -14.080 -12.630 1.00 74.94 72 THR A O 1
ATOM 566 N N . GLY A 1 73 ? 14.061 -12.709 -13.870 1.00 76.44 73 GLY A N 1
ATOM 567 C CA . GLY A 1 73 ? 14.941 -11.534 -13.812 1.00 76.44 73 GLY A CA 1
ATOM 568 C C . GLY A 1 73 ? 14.597 -10.501 -12.735 1.00 76.44 73 GLY A C 1
ATOM 569 O O . GLY A 1 73 ? 15.267 -9.475 -12.651 1.00 76.44 73 GLY A O 1
ATOM 570 N N . GLY A 1 74 ? 13.561 -10.735 -11.928 1.00 81.19 74 GLY A N 1
ATOM 571 C CA . GLY A 1 74 ? 13.147 -9.832 -10.858 1.00 81.19 74 GLY A CA 1
ATOM 572 C C . GLY A 1 74 ? 12.391 -10.566 -9.749 1.00 81.19 74 GLY A C 1
ATOM 573 O O . GLY A 1 74 ? 11.952 -11.698 -9.950 1.00 81.19 74 GLY A O 1
ATOM 574 N N . PRO A 1 75 ? 12.239 -9.952 -8.562 1.00 85.81 75 PRO A N 1
ATOM 575 C CA . PRO A 1 75 ? 11.381 -10.496 -7.519 1.00 85.81 75 PRO A CA 1
ATOM 576 C C . PRO A 1 75 ? 9.935 -10.595 -8.011 1.00 85.81 75 PRO A C 1
ATOM 578 O O . PRO A 1 75 ? 9.435 -9.683 -8.676 1.00 85.81 75 PRO A O 1
ATOM 581 N N . LEU A 1 76 ? 9.269 -11.687 -7.640 1.00 85.44 76 LEU A N 1
ATOM 582 C CA . LEU A 1 76 ? 7.864 -11.915 -7.961 1.00 85.44 76 LEU A CA 1
ATOM 583 C C . LEU A 1 76 ? 6.972 -10.860 -7.295 1.00 85.44 76 LEU A C 1
ATOM 585 O O . LEU A 1 76 ? 7.198 -10.480 -6.142 1.00 85.44 76 LEU A O 1
ATOM 589 N N . MET A 1 77 ? 5.945 -10.402 -8.013 1.00 87.06 77 MET A N 1
ATOM 590 C CA . MET A 1 77 ? 4.983 -9.428 -7.492 1.00 87.06 77 MET A CA 1
ATOM 591 C C . MET A 1 77 ? 4.194 -10.018 -6.310 1.00 87.06 77 MET A C 1
ATOM 593 O O . MET A 1 77 ? 3.484 -11.008 -6.486 1.00 87.06 77 MET A O 1
ATOM 597 N N . PRO A 1 78 ? 4.228 -9.396 -5.114 1.00 84.56 78 PRO A N 1
ATOM 598 C CA . PRO A 1 78 ? 3.468 -9.865 -3.953 1.00 84.56 78 PRO A CA 1
ATOM 599 C C . PRO A 1 78 ? 1.992 -9.433 -3.992 1.00 84.56 78 PRO A C 1
ATOM 601 O O . PRO A 1 78 ? 1.263 -9.607 -3.018 1.00 84.56 78 PRO A O 1
ATOM 604 N N . HIS A 1 79 ? 1.547 -8.819 -5.089 1.00 85.44 79 HIS A N 1
ATOM 605 C CA . HIS A 1 79 ? 0.198 -8.301 -5.261 1.00 85.44 79 HIS A CA 1
ATOM 606 C C . HIS A 1 79 ? -0.369 -8.702 -6.623 1.00 85.44 79 HIS A C 1
ATOM 608 O O . HIS A 1 79 ? 0.364 -8.974 -7.573 1.00 85.44 79 HIS A O 1
ATOM 614 N N . ARG A 1 80 ? -1.700 -8.703 -6.730 1.00 84.25 80 ARG A N 1
ATOM 615 C CA . ARG A 1 80 ? -2.401 -8.954 -7.995 1.00 84.25 80 ARG A CA 1
ATOM 616 C C . ARG A 1 80 ? -2.007 -7.903 -9.050 1.00 84.25 80 ARG A C 1
ATOM 618 O O . ARG A 1 80 ? -1.771 -6.754 -8.660 1.00 84.25 80 ARG A O 1
ATOM 625 N N . PRO A 1 81 ? -1.989 -8.241 -10.356 1.00 80.56 81 PRO A N 1
ATOM 626 C CA . PRO A 1 81 ? -1.708 -7.274 -11.411 1.00 80.56 81 PRO A CA 1
ATOM 627 C C . PRO A 1 81 ? -2.546 -6.003 -11.272 1.00 80.56 81 PRO A C 1
ATOM 629 O O . PRO A 1 81 ? -3.768 -6.057 -11.117 1.00 80.56 81 PRO A O 1
ATOM 632 N N . PHE A 1 82 ? -1.857 -4.867 -11.310 1.00 81.56 82 PHE A N 1
ATOM 633 C CA . PHE A 1 82 ? -2.439 -3.532 -11.264 1.00 81.56 82 PHE A CA 1
ATOM 634 C C . PHE A 1 82 ? -2.253 -2.865 -12.634 1.00 81.56 82 PHE A C 1
ATOM 636 O O . PHE A 1 82 ? -1.285 -3.196 -13.322 1.00 81.56 82 PHE A O 1
ATOM 643 N N . PRO A 1 83 ? -3.128 -1.930 -13.047 1.00 78.44 83 PRO A N 1
ATOM 644 C CA . PRO A 1 83 ? -3.023 -1.308 -14.367 1.00 78.44 83 PRO A CA 1
ATOM 645 C C . PRO A 1 83 ? -1.721 -0.529 -14.578 1.00 78.44 83 PRO A C 1
ATOM 647 O O . PRO A 1 83 ? -1.230 -0.500 -15.699 1.00 78.44 83 PRO A O 1
ATOM 650 N N . HIS A 1 84 ? -1.174 0.069 -13.508 1.00 87.12 84 HIS A N 1
ATOM 651 C CA . HIS A 1 84 ? 0.022 0.912 -13.549 1.00 87.12 84 HIS A CA 1
ATOM 652 C C . HIS A 1 84 ? 1.004 0.559 -12.431 1.00 87.12 84 HIS A C 1
ATOM 654 O O . HIS A 1 84 ? 0.680 0.717 -11.250 1.00 87.12 84 HIS A O 1
ATOM 660 N N . CYS A 1 85 ? 2.217 0.124 -12.781 1.00 88.12 85 CYS A N 1
ATOM 661 C CA . CYS A 1 85 ? 3.260 -0.212 -11.808 1.00 88.12 85 CYS A CA 1
ATOM 662 C C . CYS A 1 85 ? 3.784 1.050 -11.105 1.00 88.12 85 CYS A C 1
ATOM 664 O O . CYS A 1 85 ? 4.028 1.046 -9.897 1.00 88.12 85 CYS A O 1
ATOM 666 N N . THR A 1 86 ? 3.889 2.156 -11.842 1.00 87.56 86 THR A N 1
ATOM 667 C CA . THR A 1 86 ? 4.475 3.430 -11.387 1.00 87.56 86 THR A CA 1
ATOM 668 C C . THR A 1 86 ? 3.639 4.183 -10.350 1.00 87.56 86 THR A C 1
ATOM 670 O O . THR A 1 86 ? 4.141 5.121 -9.728 1.00 87.56 86 THR A O 1
ATOM 673 N N . PHE A 1 87 ? 2.389 3.768 -10.112 1.00 87.75 87 PHE A N 1
ATOM 674 C CA . PHE A 1 87 ? 1.535 4.375 -9.089 1.00 87.75 87 PHE A CA 1
ATOM 675 C C . PHE A 1 87 ? 2.133 4.209 -7.682 1.00 87.75 87 PHE A C 1
ATOM 677 O O . PHE A 1 87 ? 2.289 5.196 -6.956 1.00 87.75 87 PHE A O 1
ATOM 684 N N . CYS A 1 88 ? 2.513 2.972 -7.337 1.00 89.38 88 CYS A N 1
ATOM 685 C CA . CYS A 1 88 ? 3.212 2.644 -6.093 1.00 89.38 88 CYS A CA 1
ATOM 686 C C . CYS A 1 88 ? 4.735 2.682 -6.288 1.00 89.38 88 CYS A C 1
ATOM 688 O O . CYS A 1 88 ? 5.451 3.272 -5.482 1.00 89.38 88 CYS A O 1
ATOM 690 N N . HIS A 1 89 ? 5.240 2.111 -7.388 1.00 89.44 89 HIS A N 1
ATOM 691 C CA . HIS A 1 89 ? 6.670 2.066 -7.706 1.00 89.44 89 HIS A CA 1
ATOM 692 C C . HIS A 1 89 ? 7.140 3.369 -8.350 1.00 89.44 89 HIS A C 1
ATOM 694 O O . HIS A 1 89 ? 7.562 3.400 -9.507 1.00 89.44 89 HIS A O 1
ATOM 700 N N . ARG A 1 90 ? 7.047 4.472 -7.604 1.00 88.19 90 ARG A N 1
ATOM 701 C CA . ARG A 1 90 ? 7.469 5.782 -8.103 1.00 88.19 90 ARG A CA 1
ATOM 702 C C . ARG A 1 90 ? 8.976 5.781 -8.381 1.00 88.19 90 ARG A C 1
ATOM 704 O O . ARG A 1 90 ? 9.737 5.505 -7.456 1.00 88.19 90 ARG A O 1
ATOM 711 N N . PRO A 1 91 ? 9.406 6.120 -9.602 1.00 86.44 91 PRO A N 1
ATOM 712 C CA . PRO A 1 91 ? 10.810 6.261 -9.968 1.00 86.44 91 PRO A CA 1
ATOM 713 C C . PRO A 1 91 ? 11.606 7.110 -8.987 1.00 86.44 91 PRO A C 1
ATOM 715 O O . PRO A 1 91 ? 11.127 8.148 -8.520 1.00 86.44 91 PRO A O 1
ATOM 718 N N . GLN A 1 92 ? 12.841 6.706 -8.710 1.00 84.19 92 GLN A N 1
ATOM 719 C CA . GLN A 1 92 ? 13.797 7.640 -8.129 1.00 84.19 92 GLN A CA 1
ATOM 720 C C . GLN A 1 92 ? 14.145 8.709 -9.174 1.00 84.19 92 GLN A C 1
ATOM 722 O O . GLN A 1 92 ? 14.243 8.376 -10.359 1.00 84.19 92 GLN A O 1
ATOM 727 N N . PRO A 1 93 ? 14.342 9.976 -8.769 1.00 69.25 93 PRO A N 1
ATOM 728 C CA . PRO A 1 93 ? 14.883 10.981 -9.671 1.00 69.25 93 PRO A CA 1
ATOM 729 C C . PRO A 1 93 ? 16.206 10.459 -10.232 1.00 69.25 93 PRO A C 1
ATOM 731 O O . PRO A 1 93 ? 17.058 9.998 -9.469 1.00 69.25 93 PRO A O 1
ATOM 734 N N . SER A 1 94 ? 16.377 10.496 -11.551 1.00 62.53 94 SER A N 1
ATOM 735 C CA . SER A 1 94 ? 17.683 10.229 -12.139 1.00 62.53 94 SER A CA 1
ATOM 736 C C . SER A 1 94 ? 18.647 11.294 -11.623 1.00 62.53 94 SER A C 1
ATOM 738 O O . SER A 1 94 ? 18.468 12.479 -11.911 1.00 62.53 94 SER A O 1
ATOM 740 N N . GLU A 1 95 ? 19.676 10.896 -10.881 1.00 57.84 95 GLU A N 1
ATOM 741 C CA . GLU A 1 95 ? 20.903 11.689 -10.863 1.00 57.84 95 GLU A CA 1
ATOM 742 C C . GLU A 1 95 ? 21.336 11.828 -12.328 1.00 57.84 95 GLU A C 1
ATOM 744 O O . GLU A 1 95 ? 21.212 10.866 -13.092 1.00 57.84 95 GLU A O 1
ATOM 749 N N . ALA A 1 96 ? 21.708 13.042 -12.740 1.00 53.59 96 ALA A N 1
ATOM 750 C CA . ALA A 1 96 ? 22.033 13.377 -14.124 1.00 53.59 96 ALA A CA 1
ATOM 751 C C . ALA A 1 96 ? 22.885 12.275 -14.791 1.00 53.59 96 ALA A C 1
ATOM 753 O O . ALA A 1 96 ? 23.705 11.658 -14.104 1.00 53.59 96 ALA A O 1
ATOM 754 N N . PRO A 1 97 ? 22.705 12.009 -16.100 1.00 51.12 97 PRO A N 1
ATOM 755 C CA . PRO A 1 97 ? 23.359 10.881 -16.745 1.00 51.12 97 PRO A CA 1
ATOM 756 C C . PRO A 1 97 ? 24.866 10.938 -16.487 1.00 51.12 97 PRO A C 1
ATOM 758 O O . PRO A 1 97 ? 25.494 11.964 -16.756 1.00 51.12 97 PRO A O 1
ATOM 761 N N . LEU A 1 98 ? 25.444 9.841 -15.991 1.00 53.41 98 LEU A N 1
ATOM 762 C CA . LEU A 1 98 ? 26.881 9.620 -16.097 1.00 53.41 98 LEU A CA 1
ATOM 763 C C . LEU A 1 98 ? 27.215 9.642 -17.591 1.00 53.41 98 LEU A C 1
ATOM 765 O O . LEU A 1 98 ? 26.965 8.678 -18.313 1.00 53.41 98 LEU A O 1
ATOM 769 N N . GLN A 1 99 ? 27.718 10.785 -18.055 1.00 48.22 99 GLN A N 1
ATOM 770 C CA . GLN A 1 99 ? 28.410 10.911 -19.325 1.00 48.22 99 GLN A CA 1
ATOM 771 C C . GLN A 1 99 ? 29.658 10.035 -19.217 1.00 48.22 99 GLN A C 1
ATOM 773 O O . GLN A 1 99 ? 30.649 10.431 -18.609 1.00 48.22 99 GLN A O 1
ATOM 778 N N . HIS A 1 100 ? 29.586 8.818 -19.746 1.00 51.22 100 HIS A N 1
ATOM 779 C CA . HIS A 1 100 ? 30.791 8.063 -20.049 1.00 51.22 100 HIS A CA 1
ATOM 780 C C . HIS A 1 100 ? 31.307 8.525 -21.423 1.00 51.22 100 HIS A C 1
ATOM 782 O O . HIS A 1 100 ? 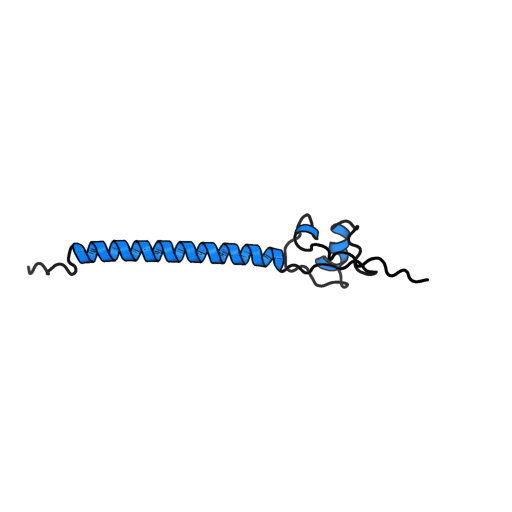30.506 8.537 -22.364 1.00 51.22 100 HIS A O 1
ATOM 788 N N . PRO A 1 101 ? 32.581 8.954 -21.532 1.00 46.94 101 PRO A N 1
ATOM 789 C CA . PRO A 1 101 ? 33.257 9.130 -22.815 1.00 46.94 101 PRO A CA 1
ATOM 790 C C . PRO A 1 101 ? 33.483 7.791 -23.528 1.00 46.94 101 PRO A C 1
ATOM 792 O O . PRO A 1 101 ? 33.568 6.750 -22.832 1.00 46.94 101 PRO A O 1
#

Radius of gyration: 27.88 Å; chains: 1; bounding box: 74×28×72 Å

Sequence (101 aa):
MTEGEPLFTPEEWQRLKRLRRIVIMGAGTLSLLVCLALIVGFFIAAPKPKENAQHRISVPDTACRNCHEFGTGGPLMPHRPFPHCTFCHRPQPSEAPLQHP

pLDDT: mean 84.83, std 12.82, range [45.28, 98.38]

Foldseek 3Di:
DDPDDPPDDPVRVVVVVVVVVVVVVVVVVVVVVVVVVVVVCVLQVAAADEDDPLDDPPDAVVVVCCPQDPHPSDDHDPDDDDRDPCSSRPHDPHPPDPPDD

Secondary structure (DSSP, 8-state):
---PPPSS-HHHHHHHHHHHHHHHHHHHHHHHHHHHHHHHHHHH-S-----SSS--TTS-HHHHHHHHTS-SSSPPPSS---S-GGGTSPPPPPP------